Protein AF-A0A1A8PL35-F1 (afdb_monomer)

pLDDT: mean 92.84, std 12.27, range [33.81, 98.12]

Secondary structure (DSSP, 8-state):
--EEEEE-SS-TT-EEEEEE-PPPHHHHHHHHTTT--TTTTTS--EEEEEESSSSEEEEEE-TTTS-EEEEEEEETTEEEE---S---

Foldseek 3Di:
DQKDWQADPVDRVRTLEMDGHWADPVQLVVLVVVVDDSVPQQIWDWDDWADPDPFKTWTWTCNSVPIDIFIWGQDPSYIDTPDDPDDD

Radius of gyration: 14.33 Å; Cα contacts (8 Å, |Δi|>4): 173; chains: 1; bounding box: 32×33×36 Å

Nearest PDB structures (foldseek):
  3ol2-assembly1_A-2  TM=8.697E-01  e=2.439E-08  Homo sapiens
  1olz-assembly1_B  TM=8.689E-01  e=2.591E-08  Homo sapiens
  4gza-assembly1_G  TM=9.330E-01  e=6.809E-07  Mus musculus
  1q47-assembly1_B  TM=9.292E-01  e=1.105E-06  Mus musculus
  4gz8-assembly1_A  TM=9.161E-01  e=1.105E-06  Mus musculus

InterPro domains:
  IPR001627 Sema domain [PS51004] (1-88)
  IPR015943 WD40/YVTN repeat-like-containing domain superfamily [G3DSA:2.130.10.10] (1-88)
  IPR027231 Semaphorin [PTHR11036] (1-82)
  IPR036352 Sema domain superfamily [SSF101912] (1-79)

Organism: NCBI:txid451742

Mean predicted aligned error: 3.91 Å

Sequence (88 aa):
RGAIYALDISNISDKKSAVYWPVTEEKQRECANKGKDPEVECRNYIRTLHSVNDTTIYVCGTYAFSPICDYMMLVNGQLTLKGRQGEG

Solvent-accessible surface area (backbone atoms only — not comparable to full-atom values): 5032 Å² total; per-residue (Å²): 116,23,58,52,74,40,56,38,91,91,41,72,86,46,67,67,27,65,41,80,53,65,52,53,72,65,49,22,47,60,26,30,76,72,76,41,51,57,88,68,61,19,36,15,45,76,78,43,80,42,76,77,50,98,41,37,30,42,36,29,26,36,36,18,86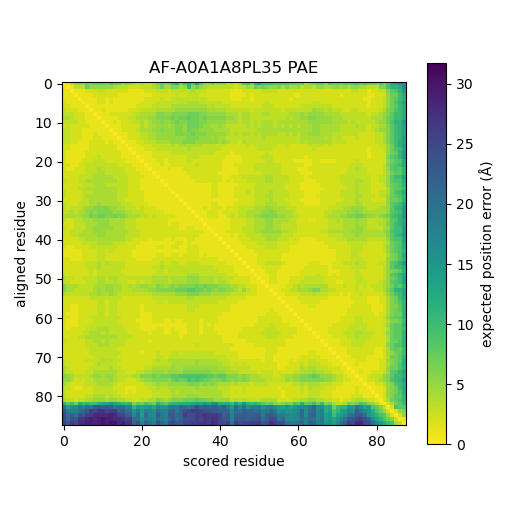,52,68,47,69,46,50,30,37,48,57,97,60,39,57,45,74,69,65,75,91,74,89,127

Structure (mmCIF, N/CA/C/O backbone):
data_AF-A0A1A8PL35-F1
#
_entry.id   AF-A0A1A8PL35-F1
#
loop_
_atom_site.group_PDB
_atom_site.id
_atom_site.type_symbol
_atom_site.label_atom_id
_atom_site.label_alt_id
_atom_site.label_comp_id
_atom_site.label_asym_id
_atom_site.label_entity_id
_atom_site.label_seq_id
_atom_site.pdbx_PDB_ins_code
_atom_site.Cartn_x
_atom_site.Cartn_y
_atom_site.Cartn_z
_atom_site.occupancy
_atom_site.B_iso_or_equiv
_atom_site.auth_seq_id
_atom_site.auth_comp_id
_atom_site.auth_asym_id
_atom_site.auth_atom_id
_atom_site.pdbx_PDB_model_num
ATOM 1 N N . ARG A 1 1 ? -6.099 -6.313 0.043 1.00 88.19 1 ARG A N 1
ATOM 2 C CA . ARG A 1 1 ? -6.157 -5.056 0.837 1.00 88.19 1 ARG A CA 1
ATOM 3 C C . ARG A 1 1 ? -4.853 -4.916 1.604 1.00 88.19 1 ARG A C 1
ATOM 5 O O . ARG A 1 1 ? -4.325 -5.946 1.994 1.00 88.19 1 ARG A O 1
ATOM 12 N N . GLY A 1 2 ? -4.334 -3.700 1.777 1.00 91.06 2 GLY A N 1
ATOM 13 C CA . GLY A 1 2 ? -3.067 -3.457 2.476 1.00 91.06 2 GLY A CA 1
ATOM 14 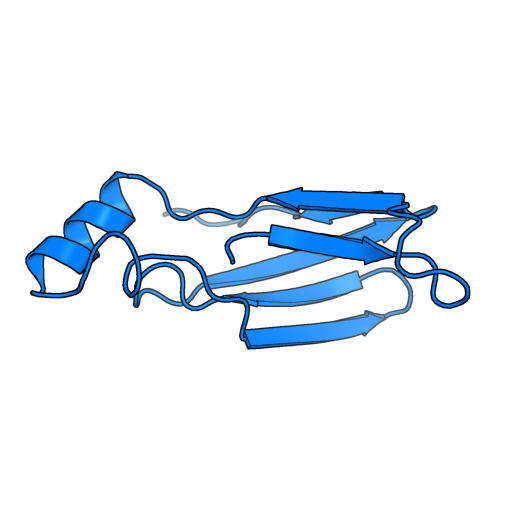C C . GLY A 1 2 ? -1.847 -4.118 1.834 1.00 91.06 2 GLY A C 1
ATOM 15 O O . GLY A 1 2 ? -0.912 -4.459 2.548 1.00 91.06 2 GLY A O 1
ATOM 16 N N . ALA A 1 3 ? -1.868 -4.358 0.521 1.00 96.38 3 ALA A N 1
ATOM 17 C CA . ALA A 1 3 ? -0.749 -4.945 -0.207 1.00 96.38 3 ALA A CA 1
ATOM 18 C C . ALA A 1 3 ? -0.801 -4.570 -1.692 1.00 96.38 3 ALA A C 1
ATOM 20 O O . ALA A 1 3 ? -1.892 -4.381 -2.240 1.00 96.38 3 ALA A O 1
ATOM 21 N N . ILE A 1 4 ? 0.372 -4.510 -2.320 1.00 96.81 4 ILE A N 1
ATOM 22 C CA . ILE A 1 4 ? 0.580 -4.395 -3.765 1.00 96.81 4 ILE A CA 1
ATOM 23 C C . ILE A 1 4 ? 1.447 -5.575 -4.216 1.00 96.81 4 ILE A C 1
ATOM 25 O O . ILE A 1 4 ? 2.370 -5.969 -3.503 1.00 96.81 4 ILE A O 1
ATOM 29 N N . TYR A 1 5 ? 1.156 -6.133 -5.391 1.00 96.19 5 TYR A N 1
ATOM 30 C CA . TYR A 1 5 ? 1.843 -7.299 -5.945 1.00 96.19 5 TYR A CA 1
ATOM 31 C C . TYR A 1 5 ? 2.412 -6.989 -7.330 1.00 96.19 5 TYR A C 1
ATOM 33 O O . TYR A 1 5 ? 1.767 -6.304 -8.122 1.00 96.19 5 TYR A O 1
ATOM 41 N N . ALA A 1 6 ? 3.587 -7.543 -7.623 1.00 95.19 6 ALA A N 1
ATOM 42 C CA . ALA A 1 6 ? 4.117 -7.675 -8.973 1.00 95.19 6 ALA A CA 1
ATOM 43 C C . ALA A 1 6 ? 3.969 -9.137 -9.396 1.00 95.19 6 ALA A C 1
ATOM 45 O O . ALA A 1 6 ? 4.476 -10.039 -8.721 1.00 95.19 6 ALA A O 1
ATOM 46 N N . LEU A 1 7 ? 3.254 -9.359 -10.493 1.00 95.38 7 LEU A N 1
ATOM 47 C CA . LEU A 1 7 ? 2.916 -10.678 -11.023 1.00 95.38 7 LEU A CA 1
ATOM 48 C C . LEU A 1 7 ? 3.441 -10.805 -12.453 1.00 95.38 7 LEU A C 1
ATOM 50 O O . LEU A 1 7 ? 3.613 -9.797 -13.141 1.00 95.38 7 LEU A O 1
ATOM 54 N N . ASP A 1 8 ? 3.667 -12.034 -12.903 1.00 94.00 8 ASP A N 1
ATOM 55 C CA . ASP A 1 8 ? 3.889 -12.296 -14.321 1.00 94.00 8 ASP A CA 1
ATOM 56 C C . ASP A 1 8 ? 2.586 -12.088 -15.108 1.00 94.00 8 ASP A C 1
ATOM 58 O O . ASP A 1 8 ? 1.541 -12.639 -14.756 1.00 94.00 8 ASP A O 1
ATOM 62 N N . ILE A 1 9 ? 2.634 -11.305 -16.188 1.00 93.81 9 ILE A N 1
ATOM 63 C CA . 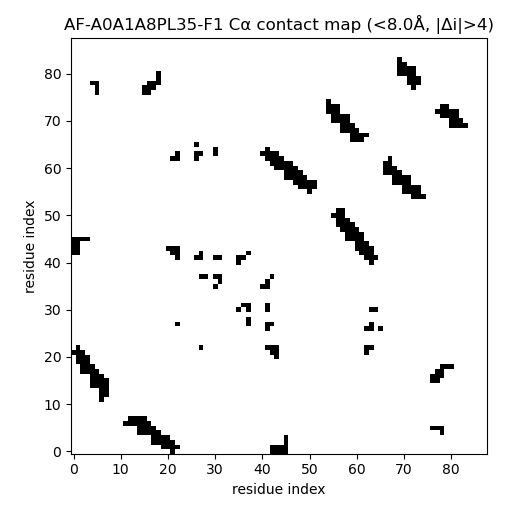ILE A 1 9 ? 1.453 -11.058 -17.026 1.00 93.81 9 ILE A CA 1
ATOM 64 C C . ILE A 1 9 ? 1.038 -12.301 -17.825 1.00 93.81 9 ILE A C 1
ATOM 66 O O . ILE A 1 9 ? -0.134 -12.452 -18.162 1.00 93.81 9 ILE A O 1
ATOM 70 N N . SER A 1 10 ? 1.981 -13.208 -18.095 1.00 97.44 10 SER A N 1
ATOM 71 C CA . SER A 1 10 ? 1.731 -14.462 -18.811 1.00 97.44 10 SER A CA 1
ATOM 72 C C . SER A 1 10 ? 1.171 -15.542 -17.883 1.00 97.44 10 SER A C 1
ATOM 74 O O . SER A 1 10 ? 0.497 -16.462 -18.340 1.00 97.44 10 SER A O 1
ATOM 76 N N . ASN A 1 11 ? 1.443 -15.442 -16.577 1.00 96.19 11 ASN A N 1
ATOM 77 C CA . ASN A 1 11 ? 0.919 -16.347 -15.561 1.00 96.19 11 ASN A CA 1
ATOM 78 C C . ASN A 1 11 ? 0.754 -15.628 -14.215 1.00 96.19 11 ASN A C 1
ATOM 80 O O . ASN A 1 11 ? 1.678 -15.576 -13.409 1.00 96.19 11 ASN A O 1
ATOM 84 N N . ILE A 1 12 ? -0.460 -15.159 -13.919 1.00 95.75 12 ILE A N 1
ATOM 85 C CA . ILE A 1 12 ? -0.750 -14.392 -12.693 1.00 95.75 12 ILE A CA 1
ATOM 86 C C . ILE A 1 12 ? -0.573 -15.187 -11.389 1.00 95.75 12 ILE A C 1
ATOM 88 O O . ILE A 1 12 ? -0.585 -14.600 -10.308 1.00 95.75 12 ILE A O 1
ATOM 92 N N . SER A 1 13 ? -0.424 -16.513 -11.473 1.00 96.44 13 SER A N 1
ATOM 93 C CA . SER A 1 13 ? -0.091 -17.347 -10.312 1.00 96.44 13 SER A CA 1
ATOM 94 C C . SER A 1 13 ? 1.392 -17.238 -9.940 1.00 96.44 13 SER A C 1
ATOM 96 O O . SER A 1 13 ? 1.766 -17.551 -8.810 1.00 96.44 13 SER A O 1
ATOM 98 N N . ASP A 1 14 ? 2.237 -16.774 -10.865 1.00 96.00 14 ASP A N 1
ATOM 99 C CA . ASP A 1 14 ? 3.641 -16.469 -10.619 1.00 96.00 14 ASP A CA 1
ATOM 100 C C . ASP A 1 14 ? 3.780 -15.060 -10.021 1.00 96.00 14 ASP A C 1
ATOM 102 O O . ASP A 1 14 ? 3.717 -14.028 -10.699 1.00 96.00 14 ASP A O 1
ATOM 106 N N . LYS A 1 15 ? 3.953 -15.030 -8.700 1.00 95.50 15 LYS A N 1
ATOM 107 C CA . LYS A 1 15 ? 4.180 -13.813 -7.924 1.00 95.50 15 LYS A CA 1
ATOM 108 C C . LYS A 1 15 ? 5.674 -13.504 -7.864 1.00 95.50 15 LYS A C 1
ATOM 110 O O . LYS A 1 15 ? 6.402 -14.147 -7.110 1.00 95.50 15 LYS A O 1
ATOM 115 N N . LYS A 1 16 ? 6.095 -12.437 -8.545 1.00 95.06 16 LYS A N 1
ATOM 116 C CA . LYS A 1 16 ? 7.484 -11.950 -8.525 1.00 95.06 16 LYS A CA 1
ATOM 117 C C . LYS A 1 16 ? 7.818 -11.203 -7.235 1.00 95.06 16 LYS A C 1
ATOM 119 O O . LYS A 1 16 ? 8.872 -11.416 -6.647 1.00 95.06 16 LYS A O 1
ATOM 124 N N . SER A 1 17 ? 6.920 -10.329 -6.777 1.00 96.88 17 SER A N 1
ATOM 125 C CA . SER A 1 17 ? 7.142 -9.526 -5.569 1.00 96.88 17 SER A CA 1
ATOM 126 C C . SER A 1 17 ? 5.834 -9.081 -4.921 1.00 96.88 17 SER A C 1
ATOM 128 O O . SER A 1 17 ? 4.763 -9.117 -5.531 1.00 96.88 17 SER A O 1
ATOM 130 N N . ALA A 1 18 ? 5.917 -8.681 -3.656 1.00 96.19 18 ALA A N 1
ATOM 131 C CA . ALA A 1 18 ? 4.812 -8.118 -2.901 1.00 96.19 18 ALA A CA 1
ATOM 132 C C . ALA A 1 18 ? 5.337 -7.117 -1.876 1.00 96.19 18 ALA A C 1
ATOM 134 O O . ALA A 1 18 ? 6.350 -7.369 -1.225 1.00 96.19 18 ALA A O 1
ATOM 135 N N . VAL A 1 19 ? 4.594 -6.034 -1.681 1.00 96.25 19 VAL A N 1
ATOM 136 C CA . VAL A 1 19 ? 4.801 -5.103 -0.574 1.00 96.25 19 VAL A CA 1
ATOM 137 C C . VAL A 1 19 ? 3.510 -4.991 0.213 1.00 96.25 19 VAL A C 1
ATOM 139 O O . VAL A 1 19 ? 2.445 -4.742 -0.353 1.00 96.25 19 VAL A O 1
ATOM 142 N N . TYR A 1 20 ? 3.611 -5.173 1.525 1.00 96.00 20 TYR A N 1
ATOM 143 C CA . TYR A 1 20 ? 2.509 -4.957 2.449 1.00 96.00 20 TYR A CA 1
ATOM 144 C C . TYR A 1 20 ? 2.522 -3.510 2.928 1.00 96.00 20 TYR A C 1
ATOM 146 O O . TYR A 1 20 ? 3.552 -2.986 3.337 1.00 96.00 20 TYR A O 1
ATOM 154 N N . TRP A 1 21 ? 1.354 -2.880 2.885 1.00 96.19 21 TRP A N 1
ATOM 155 C CA . TRP A 1 21 ? 1.131 -1.516 3.346 1.00 96.19 21 TRP A CA 1
ATOM 156 C C . TRP A 1 21 ? -0.139 -1.449 4.208 1.00 96.19 21 TRP A C 1
ATOM 158 O O . TRP A 1 21 ? -1.152 -0.864 3.796 1.00 96.19 21 TRP A O 1
ATOM 168 N N . PRO A 1 22 ? -0.148 -2.150 5.359 1.00 95.88 22 PRO A N 1
ATOM 169 C CA . PRO A 1 22 ? -1.267 -2.130 6.290 1.00 95.88 22 PRO A CA 1
ATOM 170 C C . PRO A 1 22 ? -1.367 -0.771 6.989 1.00 95.88 22 PRO A C 1
ATOM 172 O O . PRO A 1 22 ? -0.427 0.017 6.981 1.00 95.88 22 PRO A O 1
ATOM 175 N N . VAL A 1 23 ? -2.515 -0.513 7.610 1.00 96.25 23 VAL A N 1
ATOM 176 C CA . VAL A 1 23 ? -2.653 0.601 8.557 1.00 96.25 23 VAL A CA 1
ATOM 177 C C . VAL A 1 23 ? -1.966 0.249 9.872 1.00 96.25 23 VAL A C 1
ATOM 179 O O . VAL A 1 23 ? -1.921 -0.927 10.237 1.00 96.25 23 VAL A O 1
ATOM 182 N N . THR A 1 24 ? -1.463 1.248 10.594 1.00 95.81 24 THR A N 1
ATOM 183 C CA . THR A 1 24 ? -1.020 1.056 11.980 1.00 95.81 24 THR A CA 1
ATOM 184 C C . THR A 1 24 ? -2.215 0.775 12.892 1.00 95.81 24 THR A C 1
ATOM 186 O O . THR A 1 24 ? -3.344 1.185 12.602 1.00 95.81 24 THR A O 1
ATOM 189 N N . GLU A 1 25 ? -1.974 0.107 14.022 1.00 96.06 25 GLU A N 1
ATOM 190 C CA . GLU A 1 25 ? -3.017 -0.156 15.025 1.00 96.06 25 GLU A CA 1
ATOM 191 C C . GLU A 1 25 ? -3.649 1.136 15.556 1.00 96.06 25 GLU A C 1
ATOM 193 O O . GLU A 1 25 ? -4.855 1.194 15.791 1.00 96.06 25 GLU A O 1
ATOM 198 N N . GLU A 1 26 ? -2.849 2.194 15.701 1.00 96.38 26 GLU A N 1
ATOM 199 C CA . GLU A 1 26 ? -3.316 3.519 16.105 1.00 96.38 26 GLU A CA 1
ATOM 200 C C . GLU A 1 26 ? -4.329 4.084 15.104 1.00 96.38 26 GLU A C 1
ATOM 202 O O . GLU A 1 26 ? -5.450 4.419 15.483 1.00 96.38 26 GLU A O 1
ATOM 207 N N . LYS A 1 27 ? -3.991 4.106 13.809 1.00 96.25 27 LYS A N 1
ATOM 208 C CA . LYS A 1 27 ? -4.888 4.608 12.757 1.00 96.25 27 LYS A CA 1
ATOM 209 C C . LYS A 1 27 ? -6.138 3.746 12.606 1.00 96.25 27 LYS A C 1
ATOM 211 O O . LYS A 1 27 ? -7.227 4.275 12.377 1.00 96.25 27 LYS A O 1
ATOM 216 N N . GLN A 1 28 ? -6.014 2.431 12.785 1.00 97.12 28 GLN A N 1
ATOM 217 C CA . GLN A 1 28 ? -7.168 1.535 12.813 1.00 97.12 28 GLN A CA 1
ATOM 218 C C . GLN A 1 28 ? -8.100 1.864 13.989 1.00 97.12 28 GLN A C 1
ATOM 220 O O . GLN A 1 28 ? -9.313 1.951 13.796 1.00 97.12 28 GLN A O 1
ATOM 225 N N . ARG A 1 29 ? -7.545 2.118 15.183 1.00 97.69 29 ARG A N 1
ATOM 226 C CA . ARG A 1 29 ? -8.301 2.512 16.381 1.00 97.69 29 ARG A CA 1
ATOM 227 C C . ARG A 1 29 ? -8.962 3.878 16.220 1.00 97.69 29 ARG A C 1
ATOM 229 O O . ARG A 1 29 ? -10.137 4.018 16.539 1.00 97.69 29 ARG A O 1
ATOM 236 N N . GLU A 1 30 ? -8.251 4.870 15.689 1.00 97.81 30 GLU A N 1
ATOM 237 C CA . GLU A 1 30 ? -8.812 6.193 15.384 1.00 97.81 30 GLU A CA 1
ATOM 238 C C . GLU A 1 30 ? -10.011 6.102 14.434 1.00 97.81 30 GLU A C 1
ATOM 240 O O . GLU A 1 30 ? -11.014 6.788 14.625 1.00 97.81 30 GLU A O 1
ATOM 245 N N . CYS A 1 31 ? -9.912 5.258 13.407 1.00 98.00 31 CYS A N 1
ATOM 246 C CA . CYS A 1 31 ? -11.000 5.005 12.472 1.00 98.00 31 CYS A CA 1
ATOM 247 C C . CYS A 1 31 ? -12.181 4.297 13.151 1.00 98.00 31 CYS A C 1
ATOM 249 O O . CYS A 1 31 ? -13.320 4.742 13.004 1.00 98.00 31 CYS A O 1
ATOM 251 N N . ALA A 1 32 ? -11.923 3.263 13.954 1.00 98.06 32 ALA A N 1
ATOM 252 C CA . ALA A 1 32 ? -12.963 2.542 14.687 1.00 98.06 32 ALA A CA 1
ATOM 253 C C . ALA A 1 32 ? -13.701 3.448 15.689 1.00 98.06 32 ALA A C 1
ATOM 255 O O . ALA A 1 32 ? -14.927 3.410 15.772 1.00 98.06 32 ALA A O 1
ATOM 256 N N . ASN A 1 33 ? -12.980 4.347 16.369 1.00 97.81 33 ASN A N 1
ATOM 257 C CA . ASN A 1 33 ? -13.557 5.349 17.273 1.00 97.81 33 ASN A CA 1
ATOM 258 C C . ASN A 1 33 ? -14.524 6.317 16.565 1.00 97.81 33 ASN A C 1
ATOM 260 O O . ASN A 1 33 ? -15.353 6.943 17.220 1.00 97.81 33 ASN A O 1
ATOM 264 N N . LYS A 1 34 ? -14.451 6.429 15.231 1.00 97.12 34 LYS A N 1
ATOM 265 C CA . LYS A 1 34 ? -15.397 7.193 14.399 1.00 97.12 34 LYS A CA 1
ATOM 266 C C . LYS A 1 34 ? -16.608 6.360 13.946 1.00 97.12 34 LYS A C 1
ATOM 268 O O . LYS A 1 34 ? -17.354 6.802 13.077 1.00 97.12 34 LYS A O 1
ATOM 273 N N . GLY A 1 35 ? -16.803 5.165 14.509 1.00 97.62 35 GLY A N 1
ATOM 274 C CA . GLY A 1 35 ? -17.945 4.287 14.234 1.00 97.62 35 GLY A CA 1
ATOM 275 C C . GLY A 1 35 ? -17.806 3.435 12.970 1.00 97.62 35 GLY A C 1
ATOM 276 O O . GLY A 1 35 ? -18.815 3.014 12.412 1.00 97.62 35 GLY A O 1
ATOM 277 N N . LYS A 1 36 ? -16.577 3.216 12.490 1.00 98.12 36 LYS A N 1
ATOM 278 C CA . LYS A 1 36 ? -16.279 2.407 11.298 1.00 98.12 36 LYS A CA 1
ATOM 279 C C . LYS A 1 36 ? -15.913 0.973 11.662 1.00 98.12 36 LYS A C 1
ATOM 281 O O . LYS A 1 36 ? -15.296 0.744 12.700 1.00 98.12 36 LYS A O 1
ATOM 286 N N . ASP A 1 37 ? -16.256 0.018 10.797 1.00 97.50 37 ASP A N 1
ATOM 287 C CA . ASP A 1 37 ? -15.907 -1.391 11.011 1.00 97.50 37 ASP A CA 1
ATOM 288 C C . ASP A 1 37 ? -14.371 -1.584 10.966 1.00 97.50 37 ASP A C 1
ATOM 290 O O . ASP A 1 37 ? -13.744 -1.306 9.934 1.00 97.50 37 ASP A O 1
ATOM 294 N N . PRO A 1 38 ? -13.729 -2.056 12.052 1.00 95.19 38 PRO A N 1
ATOM 295 C CA . PRO A 1 38 ? -12.275 -2.182 12.106 1.00 95.19 38 PRO A CA 1
ATOM 296 C C . PRO A 1 38 ? -11.719 -3.235 11.138 1.00 95.19 38 PRO A C 1
ATOM 298 O O . PRO A 1 38 ? -10.599 -3.087 10.639 1.00 95.19 38 PRO A O 1
ATOM 301 N N . GLU A 1 39 ? -12.480 -4.289 10.848 1.00 93.56 39 GLU A N 1
ATOM 302 C CA . GLU A 1 39 ? -12.036 -5.418 10.034 1.00 93.56 39 GLU A CA 1
ATOM 303 C C . GLU A 1 39 ? -12.197 -5.165 8.540 1.00 93.56 39 GLU A C 1
ATOM 305 O O . GLU A 1 39 ? -11.358 -5.610 7.738 1.00 93.56 39 GLU A O 1
ATOM 310 N N . VAL A 1 40 ? -13.230 -4.404 8.182 1.00 95.31 40 VAL A N 1
ATOM 311 C CA . VAL A 1 40 ? -13.572 -4.062 6.804 1.00 95.31 40 VAL A CA 1
ATOM 312 C C . VAL A 1 40 ? -13.141 -2.634 6.478 1.00 95.31 40 VAL A C 1
ATOM 314 O O . VAL A 1 40 ? -12.231 -2.429 5.682 1.00 95.31 40 VAL A O 1
ATOM 317 N N . GLU A 1 41 ? -13.752 -1.630 7.095 1.00 97.50 41 GLU A N 1
ATOM 318 C CA . GLU A 1 41 ? -13.628 -0.224 6.703 1.00 97.50 41 GLU A CA 1
ATOM 319 C C . GLU A 1 41 ? -12.279 0.406 7.093 1.00 97.50 41 GLU A C 1
ATOM 321 O O . GLU A 1 41 ? -11.704 1.179 6.321 1.00 97.50 41 GLU A O 1
ATOM 326 N N . CYS A 1 42 ? -11.715 0.037 8.244 1.00 97.69 42 CYS A N 1
ATOM 327 C CA . CYS A 1 42 ? -10.466 0.610 8.758 1.00 97.69 42 CYS A CA 1
ATOM 328 C C . CYS A 1 42 ? -9.205 -0.090 8.237 1.00 97.69 42 CYS A C 1
ATOM 330 O O . CYS A 1 42 ? -8.248 -0.325 8.969 1.00 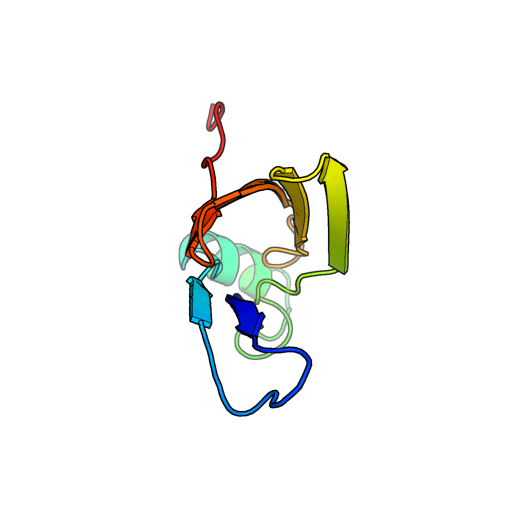97.69 42 CYS A O 1
ATOM 332 N N . ARG A 1 43 ? -9.178 -0.426 6.947 1.00 97.88 43 ARG A N 1
ATOM 333 C CA .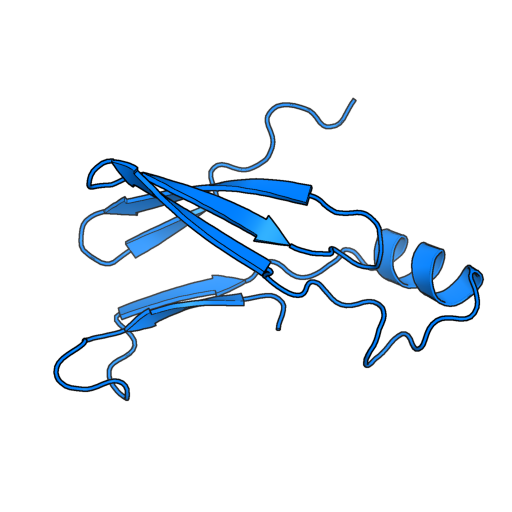 ARG A 1 43 ? -8.009 -1.007 6.272 1.00 97.88 43 ARG A CA 1
ATOM 334 C C . ARG A 1 43 ? -7.441 -0.021 5.250 1.00 97.88 43 ARG A C 1
ATOM 336 O O . ARG A 1 43 ? -8.057 0.988 4.900 1.00 97.88 43 ARG A O 1
ATOM 343 N N . ASN A 1 44 ? -6.249 -0.320 4.738 1.00 97.81 44 ASN A N 1
ATOM 344 C CA . ASN A 1 44 ? -5.699 0.421 3.610 1.00 97.81 44 ASN A CA 1
ATOM 345 C C . ASN A 1 44 ? -6.186 -0.194 2.290 1.00 97.81 44 ASN A C 1
ATOM 347 O O . ASN A 1 44 ? -5.787 -1.303 1.916 1.00 97.81 44 ASN A O 1
ATOM 351 N N . TYR A 1 45 ? -7.059 0.514 1.581 1.00 97.88 45 TYR A N 1
ATOM 352 C CA . TYR A 1 45 ? -7.493 0.150 0.238 1.00 97.88 45 TYR A CA 1
ATOM 353 C C . TYR A 1 45 ? -6.714 0.977 -0.767 1.00 97.88 45 TYR A C 1
ATOM 355 O O . TYR A 1 45 ? -6.873 2.193 -0.811 1.00 97.88 45 TYR A O 1
ATOM 363 N N . ILE A 1 46 ? -5.893 0.318 -1.580 1.00 97.56 46 ILE A N 1
ATOM 364 C CA . ILE A 1 46 ? -5.156 0.977 -2.657 1.00 97.56 46 ILE A CA 1
ATOM 365 C C . ILE A 1 46 ? -6.162 1.425 -3.716 1.00 97.56 46 ILE A C 1
ATOM 367 O O . ILE A 1 46 ? -6.972 0.622 -4.181 1.00 97.56 46 ILE A O 1
ATOM 371 N N . ARG A 1 47 ? -6.152 2.718 -4.042 1.00 97.19 47 ARG A N 1
ATOM 372 C CA . ARG A 1 47 ? -7.086 3.340 -4.995 1.00 97.19 47 ARG A CA 1
ATOM 373 C C . ARG A 1 47 ? -6.390 3.861 -6.240 1.00 97.19 47 ARG A C 1
ATOM 375 O O . ARG A 1 47 ? -7.000 3.858 -7.302 1.00 97.19 47 ARG A O 1
ATOM 382 N N . THR A 1 48 ? -5.123 4.243 -6.111 1.00 96.62 48 THR A N 1
ATOM 383 C CA . THR A 1 48 ? -4.335 4.792 -7.212 1.00 96.62 48 THR A CA 1
ATOM 384 C C . THR A 1 48 ? -3.034 4.023 -7.337 1.00 96.62 48 THR A C 1
ATOM 386 O O . THR A 1 48 ? -2.332 3.841 -6.345 1.00 96.62 48 THR A O 1
ATOM 389 N N . LEU A 1 49 ? -2.721 3.603 -8.560 1.00 96.25 49 LEU A N 1
ATOM 390 C CA . LEU A 1 49 ? -1.427 3.087 -8.996 1.00 96.25 49 LEU A CA 1
ATOM 391 C C . LEU A 1 49 ? -1.137 3.743 -10.345 1.00 96.25 49 LEU A C 1
ATOM 393 O O . LEU A 1 49 ? -1.795 3.433 -11.334 1.00 96.25 49 LEU A O 1
ATOM 397 N N . HIS A 1 50 ? -0.204 4.686 -10.371 1.00 96.56 50 HIS A N 1
ATOM 398 C CA . HIS A 1 50 ? 0.123 5.462 -11.561 1.00 96.56 50 HIS A CA 1
ATOM 399 C C . HIS A 1 50 ? 1.614 5.340 -11.868 1.00 96.56 50 HIS A C 1
ATOM 401 O O . HIS A 1 50 ? 2.441 5.667 -11.021 1.00 96.56 50 HIS A O 1
ATOM 407 N N . SER A 1 51 ? 1.968 4.866 -13.063 1.00 96.06 51 SER A N 1
ATOM 408 C CA . SER A 1 51 ? 3.364 4.868 -13.510 1.00 96.06 51 SER A CA 1
ATOM 409 C C . SER A 1 51 ? 3.789 6.306 -13.795 1.00 96.06 51 SER A C 1
ATOM 411 O O . SER A 1 51 ? 3.208 6.977 -14.642 1.00 96.06 51 SER A O 1
ATOM 413 N N . VAL A 1 52 ? 4.779 6.774 -13.040 1.00 96.38 52 VAL A N 1
ATOM 414 C CA . VAL A 1 52 ? 5.402 8.093 -13.212 1.00 96.38 52 VAL A CA 1
ATOM 415 C C . VAL A 1 52 ? 6.495 8.009 -14.273 1.00 96.38 52 VAL A C 1
ATOM 417 O O . VAL A 1 52 ? 6.679 8.925 -15.066 1.00 96.38 52 VAL A O 1
ATOM 420 N N . ASN A 1 53 ? 7.237 6.903 -14.256 1.00 95.44 53 ASN A N 1
ATOM 421 C CA . ASN A 1 53 ? 8.222 6.509 -15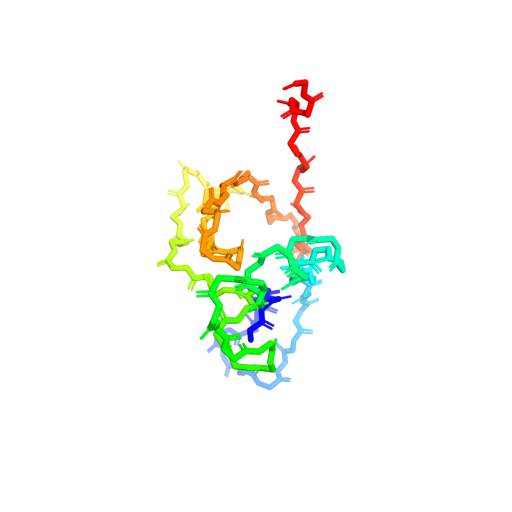.255 1.00 95.44 53 ASN A CA 1
ATOM 422 C C . ASN A 1 53 ? 8.402 4.980 -15.206 1.00 95.44 53 ASN A C 1
ATOM 424 O O . ASN A 1 53 ? 7.739 4.301 -14.415 1.00 95.44 53 ASN A O 1
ATOM 428 N N . ASP A 1 54 ? 9.335 4.457 -16.000 1.00 94.06 54 ASP A N 1
ATOM 429 C CA . ASP A 1 54 ? 9.574 3.017 -16.181 1.00 94.06 54 ASP A CA 1
ATOM 430 C C . ASP A 1 54 ? 9.818 2.240 -14.881 1.00 94.06 54 ASP A C 1
ATOM 432 O O . ASP A 1 54 ? 9.502 1.056 -14.795 1.00 94.06 54 ASP A O 1
ATOM 436 N N . THR A 1 55 ? 10.372 2.892 -13.856 1.00 94.50 55 THR A N 1
ATOM 437 C CA . THR A 1 55 ? 10.719 2.241 -12.582 1.00 94.50 55 THR A CA 1
ATOM 438 C C . THR A 1 55 ? 9.912 2.762 -11.404 1.00 94.50 55 THR A C 1
ATOM 440 O O . THR A 1 55 ? 9.922 2.143 -10.346 1.00 94.50 55 THR A O 1
ATOM 443 N N . THR A 1 56 ? 9.221 3.894 -11.543 1.00 95.88 56 THR A N 1
ATOM 444 C CA . THR A 1 56 ? 8.578 4.595 -10.427 1.00 95.88 56 THR A CA 1
ATOM 445 C C . THR A 1 56 ? 7.068 4.611 -10.589 1.00 95.88 56 THR A C 1
ATOM 447 O O . THR A 1 56 ? 6.530 5.066 -11.597 1.00 95.88 56 THR A O 1
ATOM 450 N N . ILE A 1 57 ? 6.379 4.182 -9.539 1.00 96.62 57 ILE A N 1
ATOM 451 C CA . ILE A 1 57 ? 4.926 4.136 -9.439 1.00 96.62 57 ILE A CA 1
ATOM 452 C C . ILE A 1 57 ? 4.502 5.038 -8.282 1.00 96.62 57 ILE A C 1
ATOM 454 O O . ILE A 1 57 ? 4.954 4.868 -7.154 1.00 96.62 57 ILE A O 1
ATOM 458 N N . TYR A 1 58 ? 3.614 5.987 -8.544 1.00 96.88 58 TYR A N 1
ATOM 459 C CA . TYR A 1 58 ? 2.914 6.740 -7.515 1.00 96.88 58 TYR A CA 1
ATOM 460 C C . TYR A 1 58 ? 1.701 5.9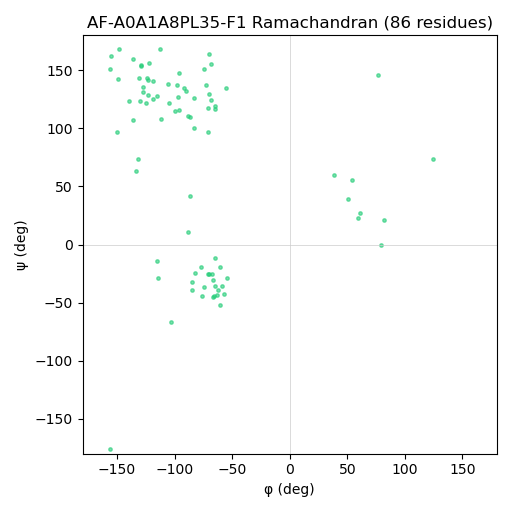39 -7.038 1.00 96.88 58 TYR A C 1
ATOM 462 O O . TYR A 1 58 ? 0.875 5.504 -7.848 1.00 96.88 58 TYR A O 1
ATOM 470 N N . VAL A 1 59 ? 1.600 5.714 -5.730 1.00 97.25 59 VAL A N 1
ATOM 471 C CA . VAL A 1 59 ? 0.563 4.875 -5.124 1.00 97.25 59 VAL A CA 1
ATOM 472 C C . VAL A 1 59 ? -0.160 5.630 -4.018 1.00 97.25 59 VAL A C 1
ATOM 474 O O . VAL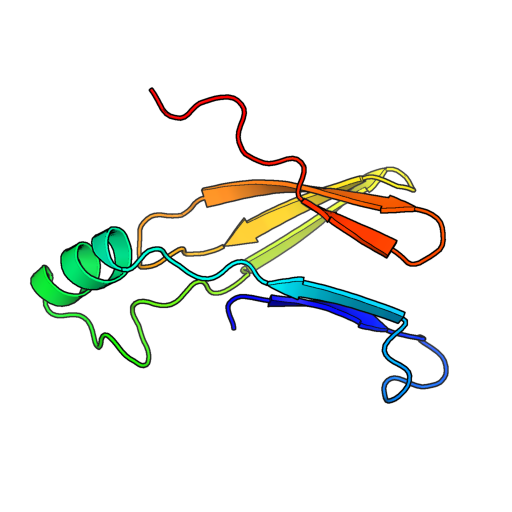 A 1 59 ? 0.476 6.264 -3.185 1.00 97.25 59 VAL A O 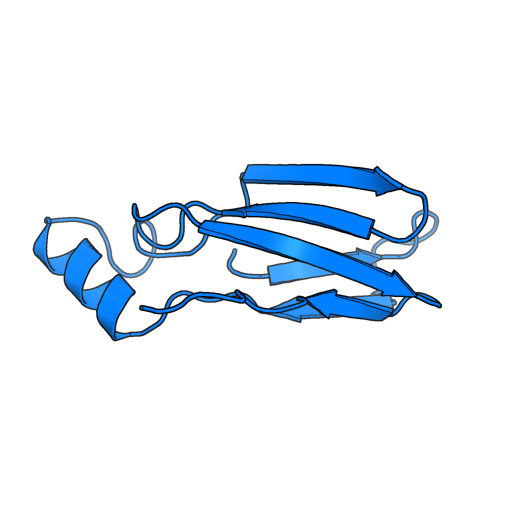1
ATOM 477 N N . CYS A 1 60 ? -1.491 5.537 -3.983 1.00 97.25 60 CYS A N 1
ATOM 478 C CA . CYS A 1 60 ? -2.306 6.089 -2.900 1.00 97.25 60 CYS A CA 1
ATOM 479 C C . CYS A 1 60 ? -3.299 5.055 -2.380 1.00 97.25 60 CYS A C 1
ATOM 481 O O . CYS A 1 60 ? -3.892 4.288 -3.150 1.00 97.25 60 CYS A O 1
ATOM 483 N N . GLY A 1 61 ? -3.530 5.079 -1.073 1.00 97.25 61 GLY A N 1
ATOM 484 C CA . GLY A 1 61 ? -4.510 4.234 -0.412 1.00 97.25 61 GLY A CA 1
ATOM 485 C C . GLY A 1 61 ? -5.344 4.987 0.619 1.00 97.25 61 GLY A C 1
ATOM 486 O O . GLY A 1 61 ? -4.973 6.061 1.082 1.00 97.25 61 GLY A O 1
ATOM 487 N N . THR A 1 62 ? -6.505 4.429 0.964 1.00 97.44 62 THR A N 1
ATOM 488 C CA . THR A 1 62 ? -7.462 5.045 1.901 1.00 97.44 62 THR A CA 1
ATOM 489 C C . THR A 1 62 ? -6.956 5.118 3.335 1.00 97.44 62 THR A C 1
ATOM 491 O O . THR A 1 62 ? -7.464 5.936 4.095 1.00 97.44 62 THR A O 1
ATOM 494 N N . TYR A 1 63 ? -6.039 4.216 3.703 1.00 97.38 63 TYR A N 1
ATOM 495 C CA . TYR A 1 63 ? -5.362 4.134 4.998 1.00 97.38 63 TYR A CA 1
ATOM 496 C C . TYR A 1 63 ? -6.272 4.463 6.199 1.00 97.38 63 TYR A C 1
ATOM 498 O O . TYR A 1 63 ? -6.051 5.419 6.934 1.00 97.38 63 TYR A O 1
ATOM 506 N N . ALA A 1 64 ? -7.350 3.675 6.350 1.00 97.56 64 ALA A N 1
ATOM 507 C CA . ALA A 1 64 ? -8.370 3.837 7.395 1.00 97.56 64 ALA A CA 1
ATOM 508 C C . ALA A 1 64 ? -9.004 5.246 7.452 1.00 97.56 64 ALA A C 1
ATOM 510 O O . ALA A 1 64 ? -9.014 5.900 8.491 1.00 97.56 64 ALA A O 1
ATOM 511 N N . PHE A 1 65 ? -9.558 5.714 6.326 1.00 96.31 65 PHE A N 1
ATOM 512 C CA . PHE A 1 65 ? -10.162 7.053 6.191 1.00 96.31 65 PHE A CA 1
ATOM 513 C C . PHE A 1 65 ? -9.183 8.211 6.473 1.00 96.31 65 PHE A C 1
ATOM 515 O O . PHE A 1 65 ? -9.604 9.329 6.768 1.00 96.31 65 PHE A O 1
ATOM 522 N N . SER A 1 66 ? -7.880 7.967 6.335 1.00 95.69 66 SER A N 1
ATOM 523 C CA . SER A 1 66 ? -6.820 8.974 6.409 1.00 95.69 66 SER A CA 1
ATOM 524 C C . SER A 1 66 ? -5.886 8.795 5.207 1.00 95.69 66 SER A C 1
ATOM 526 O O . SER A 1 66 ? -4.807 8.234 5.360 1.00 95.69 66 SER A O 1
ATOM 528 N N . PRO A 1 67 ? -6.308 9.186 3.986 1.00 96.12 67 PRO A N 1
ATOM 529 C CA . PRO A 1 67 ? -5.614 8.813 2.759 1.00 96.12 67 PRO A CA 1
ATOM 530 C C . PRO A 1 67 ? -4.138 9.205 2.766 1.00 96.12 67 PRO A C 1
ATOM 532 O O . PRO A 1 67 ? -3.785 10.335 3.107 1.00 96.12 67 PRO A O 1
ATOM 535 N N . ILE A 1 68 ? -3.284 8.281 2.334 1.00 95.81 68 ILE A N 1
ATOM 536 C CA . ILE A 1 68 ? -1.849 8.524 2.177 1.00 95.81 68 ILE A CA 1
ATOM 537 C C . ILE A 1 68 ? -1.391 8.103 0.790 1.00 95.81 68 ILE A C 1
ATOM 539 O O . ILE A 1 68 ? -1.976 7.213 0.165 1.00 95.81 68 ILE A O 1
ATOM 543 N N . CYS A 1 69 ? -0.314 8.736 0.344 1.00 96.38 69 CYS A N 1
ATOM 544 C CA . CYS A 1 69 ? 0.356 8.418 -0.900 1.00 96.38 69 CYS A CA 1
ATOM 545 C C . CYS A 1 69 ? 1.854 8.238 -0.664 1.00 96.38 69 CYS A C 1
ATOM 547 O O . CYS A 1 69 ? 2.410 8.818 0.269 1.00 96.38 69 CYS A O 1
ATOM 549 N N . ASP A 1 70 ? 2.485 7.449 -1.521 1.00 96.19 70 ASP A N 1
ATOM 550 C CA . ASP A 1 70 ? 3.923 7.207 -1.529 1.00 96.19 70 ASP A CA 1
ATOM 551 C C . ASP A 1 70 ? 4.397 6.952 -2.969 1.00 96.19 70 ASP A C 1
ATOM 553 O O . ASP A 1 70 ? 3.599 6.739 -3.889 1.00 96.19 70 ASP A O 1
ATOM 557 N N . TYR A 1 71 ? 5.709 6.962 -3.165 1.00 95.88 71 TYR A N 1
ATOM 558 C CA . TYR A 1 71 ? 6.345 6.435 -4.357 1.00 95.88 71 TYR A CA 1
ATOM 559 C C . TYR A 1 71 ? 6.845 5.020 -4.089 1.00 95.88 71 TYR A C 1
ATOM 561 O O . TYR A 1 71 ? 7.457 4.721 -3.068 1.00 95.88 71 TYR A O 1
ATOM 569 N N . MET A 1 72 ? 6.633 4.150 -5.058 1.00 95.62 72 MET A N 1
ATOM 570 C CA . MET A 1 72 ? 7.110 2.780 -5.076 1.00 95.62 72 MET A CA 1
ATOM 571 C C . MET A 1 72 ? 8.027 2.602 -6.275 1.00 95.62 72 MET A C 1
ATOM 573 O O . MET A 1 72 ? 7.762 3.137 -7.349 1.00 95.62 72 MET A O 1
ATOM 577 N N . MET A 1 73 ? 9.109 1.859 -6.095 1.00 95.94 73 MET A N 1
ATOM 578 C CA . MET A 1 73 ? 10.021 1.508 -7.174 1.00 95.94 73 MET A CA 1
ATOM 579 C C . MET A 1 73 ? 9.836 0.047 -7.561 1.00 95.94 73 MET A C 1
ATOM 581 O O . MET A 1 73 ? 9.707 -0.805 -6.683 1.00 95.94 73 MET A O 1
ATOM 585 N N . LEU A 1 74 ? 9.852 -0.225 -8.862 1.00 94.25 74 LEU A N 1
ATOM 586 C CA . LEU A 1 74 ? 9.932 -1.552 -9.450 1.00 94.25 74 LEU A CA 1
ATOM 587 C C . LEU A 1 74 ? 11.288 -1.685 -10.144 1.00 94.25 74 LEU A C 1
ATOM 589 O O . LEU A 1 74 ? 11.522 -1.075 -11.186 1.00 94.25 74 LEU A O 1
ATOM 593 N N . VAL A 1 75 ? 12.185 -2.481 -9.565 1.00 93.81 75 VAL A N 1
ATOM 594 C CA . VAL A 1 75 ? 13.525 -2.729 -10.116 1.00 93.81 75 VAL A CA 1
ATOM 595 C C . VAL A 1 75 ? 13.755 -4.231 -10.157 1.00 93.81 75 VAL A C 1
ATOM 597 O O . VAL A 1 75 ? 13.625 -4.898 -9.137 1.00 93.81 75 VAL A O 1
ATOM 600 N N . ASN A 1 76 ? 14.067 -4.779 -11.335 1.00 90.62 76 ASN A N 1
ATOM 601 C CA . ASN A 1 76 ? 14.308 -6.217 -11.537 1.00 90.62 76 ASN A CA 1
ATOM 602 C C . ASN A 1 76 ? 13.194 -7.122 -10.968 1.00 90.62 76 ASN A C 1
ATOM 604 O O . ASN A 1 76 ? 13.461 -8.167 -10.382 1.00 90.62 76 ASN A O 1
ATOM 608 N N . GLY A 1 77 ? 11.932 -6.702 -11.105 1.00 87.75 77 GLY A N 1
ATOM 609 C CA . GLY A 1 77 ? 10.777 -7.442 -10.582 1.00 87.75 77 GLY A CA 1
ATOM 610 C C . GLY A 1 77 ? 10.529 -7.276 -9.078 1.00 87.75 77 GLY A C 1
ATOM 611 O O . GLY A 1 77 ? 9.552 -7.823 -8.573 1.00 87.75 77 GLY A O 1
ATOM 612 N N . GLN A 1 78 ? 11.360 -6.511 -8.367 1.00 93.94 78 GLN A N 1
ATOM 613 C CA . GLN A 1 78 ? 11.223 -6.239 -6.940 1.00 93.94 78 GLN A CA 1
ATOM 614 C C . GLN A 1 78 ? 10.518 -4.903 -6.693 1.00 93.94 78 GLN A C 1
ATOM 616 O O . GLN A 1 78 ? 10.938 -3.868 -7.210 1.00 93.94 78 GLN A O 1
ATOM 621 N N . LEU A 1 79 ? 9.457 -4.938 -5.881 1.00 95.81 79 LEU A N 1
ATOM 622 C CA . LEU A 1 79 ? 8.739 -3.754 -5.418 1.00 95.81 79 LEU A CA 1
ATOM 623 C C . LEU A 1 79 ? 9.306 -3.258 -4.083 1.00 95.81 79 LEU A C 1
ATOM 625 O O . LEU A 1 79 ? 9.464 -4.045 -3.150 1.00 95.81 79 LEU A O 1
ATOM 629 N N . THR A 1 80 ? 9.519 -1.947 -3.975 1.00 95.81 80 THR A N 1
ATOM 630 C CA . THR A 1 80 ? 9.953 -1.281 -2.736 1.00 95.81 80 THR A CA 1
ATOM 631 C C . THR A 1 80 ? 9.210 0.041 -2.568 1.00 95.81 80 THR A C 1
ATOM 633 O O . THR A 1 80 ? 9.273 0.893 -3.453 1.00 95.81 80 THR A O 1
ATOM 636 N N . LEU A 1 81 ? 8.518 0.237 -1.441 1.00 94.19 81 LEU A N 1
ATOM 637 C CA . LEU A 1 81 ? 7.992 1.554 -1.059 1.00 94.19 81 LEU A CA 1
ATOM 638 C C . LEU A 1 81 ? 9.152 2.444 -0.610 1.00 94.19 81 LEU A C 1
ATOM 640 O O . LEU A 1 81 ? 10.033 1.981 0.114 1.00 94.19 81 LEU A O 1
ATOM 644 N N . LYS A 1 82 ? 9.162 3.710 -1.030 1.00 92.50 82 LYS A N 1
ATOM 645 C CA . LYS A 1 82 ? 10.199 4.657 -0.604 1.00 92.50 82 LYS A CA 1
ATOM 646 C C . LYS A 1 82 ? 10.046 5.057 0.861 1.00 92.50 82 LYS A C 1
ATOM 648 O O . LYS A 1 82 ? 11.052 5.386 1.485 1.00 92.50 82 LYS A O 1
ATOM 653 N N . GLY A 1 83 ? 8.833 4.984 1.407 1.00 80.31 83 GLY A N 1
ATOM 654 C CA . GLY A 1 83 ? 8.535 5.505 2.726 1.00 80.31 83 GLY A CA 1
ATOM 655 C C . GLY A 1 83 ? 8.414 7.025 2.683 1.00 80.31 83 GLY A C 1
ATOM 656 O O . GLY A 1 83 ? 9.095 7.732 1.936 1.00 80.31 83 GLY A O 1
ATOM 657 N N . ARG A 1 84 ? 7.517 7.547 3.510 1.00 64.81 84 ARG A N 1
ATOM 658 C CA . ARG A 1 84 ? 7.252 8.977 3.611 1.00 64.81 84 ARG A CA 1
ATOM 659 C C . ARG A 1 84 ? 8.500 9.700 4.157 1.00 64.81 84 ARG A C 1
ATOM 661 O O . ARG A 1 84 ? 8.871 9.494 5.307 1.00 64.81 84 ARG A O 1
ATOM 668 N N . GLN A 1 85 ? 9.120 10.589 3.372 1.00 46.88 85 GLN A N 1
ATOM 669 C CA . GLN A 1 85 ? 9.856 11.730 3.937 1.00 46.88 85 GLN A CA 1
ATOM 670 C C . GLN A 1 85 ? 8.803 12.687 4.509 1.00 46.88 85 GLN A C 1
ATOM 672 O O . GLN A 1 85 ? 8.184 13.436 3.757 1.00 46.88 85 GLN A O 1
ATOM 677 N N . GLY A 1 86 ? 8.536 12.616 5.812 1.00 43.47 86 GLY A N 1
ATOM 678 C CA . GLY A 1 86 ? 7.608 13.526 6.488 1.00 43.47 86 GLY A CA 1
ATOM 679 C C . GLY A 1 86 ? 6.497 12.808 7.241 1.00 43.47 86 GLY A C 1
ATOM 680 O O . GLY A 1 86 ? 5.338 12.817 6.818 1.00 43.47 86 GLY A O 1
ATOM 681 N N . GLU A 1 87 ? 6.872 12.214 8.369 1.00 36.34 87 GLU A N 1
ATOM 682 C CA . GLU A 1 87 ? 6.069 12.314 9.583 1.00 36.34 87 GLU A CA 1
ATOM 683 C C . GLU A 1 87 ? 6.670 13.461 10.405 1.00 36.34 87 GLU A C 1
ATOM 685 O O . GLU A 1 87 ? 7.843 13.429 10.778 1.00 36.34 87 GLU A O 1
ATOM 690 N N . GLY A 1 88 ? 5.872 14.507 10.575 1.00 33.81 88 GLY A N 1
ATOM 691 C CA . GLY A 1 88 ? 6.080 15.684 11.404 1.00 33.81 88 GLY A CA 1
ATOM 692 C C . GLY A 1 88 ? 4.708 16.264 11.693 1.00 33.81 88 GLY A C 1
ATOM 693 O O . GLY A 1 88 ? 3.888 16.269 10.742 1.00 33.81 88 GLY A O 1
#